Protein AF-A0A963VJD1-F1 (afdb_monomer_lite)

Radius of gyration: 23.48 Å; chains: 1; bounding box: 75×63×45 Å

Foldseek 3Di:
DDDDDDDPPPPPPPPPPPPPPPPPQKDKWKAFPVVRDTFDWDDDPNDTDGDFDAPTFIWIKIFGQDQAKDFDQDDALQATLEPRHRGDPPDHGDIAHHRRIDIHQARDPDPPDGDTDGDDPLCPDPCNVVPRSPRDDD

Structure (mmCIF, N/CA/C/O backbone):
data_AF-A0A963VJD1-F1
#
_entry.id   AF-A0A963VJD1-F1
#
loop_
_atom_site.group_PDB
_atom_site.id
_atom_site.type_symbol
_atom_site.label_atom_id
_atom_site.label_alt_id
_atom_site.label_comp_id
_atom_site.label_asym_id
_atom_site.label_entity_id
_atom_site.label_seq_id
_atom_site.pdbx_PDB_ins_code
_atom_site.Cartn_x
_atom_site.Cartn_y
_atom_site.Cartn_z
_atom_site.occupancy
_atom_site.B_iso_or_equiv
_atom_site.auth_seq_id
_atom_site.auth_comp_id
_atom_site.auth_asym_id
_atom_site.auth_atom_id
_atom_site.pdbx_PDB_model_num
ATOM 1 N N . MET A 1 1 ? -54.991 -49.834 28.729 1.00 44.69 1 MET A N 1
ATOM 2 C CA . MET A 1 1 ? -54.093 -50.787 28.042 1.00 44.69 1 MET A CA 1
ATOM 3 C C . MET A 1 1 ? -53.437 -50.044 26.880 1.00 44.69 1 MET A C 1
ATOM 5 O O . MET A 1 1 ? -54.177 -49.507 26.072 1.00 44.69 1 MET A O 1
ATOM 9 N N . LYS A 1 2 ? -52.093 -50.021 26.849 1.00 39.38 2 LYS A N 1
ATOM 10 C CA . LYS A 1 2 ? -51.175 -49.479 25.814 1.00 39.38 2 LYS A CA 1
ATOM 11 C C . LYS A 1 2 ? -50.869 -47.960 25.813 1.00 39.38 2 LYS A C 1
ATOM 13 O O . LYS A 1 2 ? -51.583 -47.156 25.230 1.00 39.38 2 LYS A O 1
ATOM 18 N N . LEU A 1 3 ? -49.736 -47.635 26.459 1.00 49.34 3 LEU A N 1
ATOM 19 C CA . LEU A 1 3 ? -48.763 -46.579 26.106 1.00 49.34 3 LEU A CA 1
ATOM 20 C C . LEU A 1 3 ? -48.510 -46.555 24.590 1.00 49.34 3 LEU A C 1
ATOM 22 O O . LEU A 1 3 ? -48.482 -47.647 24.050 1.00 49.34 3 LEU A O 1
ATOM 26 N N . HIS A 1 4 ? -48.197 -45.402 23.976 1.00 40.88 4 HIS A N 1
ATOM 27 C CA . HIS A 1 4 ? -47.027 -45.221 23.086 1.00 40.88 4 HIS A CA 1
ATOM 28 C C . HIS A 1 4 ? -46.757 -43.721 22.797 1.00 40.88 4 HIS A C 1
ATOM 30 O O . HIS A 1 4 ? -47.449 -43.084 22.016 1.00 40.88 4 HIS A O 1
ATOM 36 N N . GLN A 1 5 ? -45.706 -43.219 23.458 1.00 49.34 5 GLN A N 1
ATOM 37 C CA . GLN A 1 5 ? -44.667 -42.291 22.975 1.00 49.34 5 GLN A CA 1
ATOM 38 C C . GLN A 1 5 ? -45.007 -40.824 22.639 1.00 49.34 5 GLN A C 1
ATOM 40 O O . GLN A 1 5 ? -45.517 -40.481 21.578 1.00 49.34 5 GLN A O 1
ATOM 45 N N . LEU A 1 6 ? -44.537 -39.948 23.541 1.00 51.38 6 LEU A N 1
ATOM 46 C CA . LEU A 1 6 ? -44.173 -38.560 23.270 1.00 51.38 6 LEU A CA 1
ATOM 47 C C . LEU A 1 6 ? -43.173 -38.489 22.104 1.00 51.38 6 LEU A C 1
ATOM 49 O O . LEU A 1 6 ? -42.084 -39.055 22.196 1.00 51.38 6 LEU A O 1
ATOM 53 N N . ALA A 1 7 ? -43.492 -37.716 21.071 1.00 50.03 7 ALA A N 1
ATOM 54 C CA . ALA A 1 7 ? -42.500 -37.197 20.139 1.00 50.03 7 ALA A CA 1
ATOM 55 C C . ALA A 1 7 ? -42.197 -35.744 20.526 1.00 50.03 7 ALA A C 1
ATOM 57 O O . ALA A 1 7 ? -42.892 -34.812 20.128 1.00 50.03 7 ALA A O 1
ATOM 58 N N . VAL A 1 8 ? -41.167 -35.555 21.351 1.00 47.97 8 VAL A N 1
ATOM 59 C CA . VAL A 1 8 ? -40.525 -34.249 21.517 1.00 47.97 8 VAL A CA 1
ATOM 60 C C . VAL A 1 8 ? -39.761 -33.991 20.220 1.00 47.97 8 VAL A C 1
ATOM 62 O O . VAL A 1 8 ? -38.685 -34.546 20.008 1.00 47.97 8 VAL A O 1
ATOM 65 N N . CYS A 1 9 ? -40.332 -33.192 19.319 1.00 42.97 9 CYS A N 1
ATOM 66 C CA . CYS A 1 9 ? -39.577 -32.627 18.206 1.00 42.97 9 CYS A CA 1
ATOM 67 C C . CYS A 1 9 ? -38.536 -31.674 18.795 1.00 42.97 9 CYS A C 1
ATOM 69 O O . CYS A 1 9 ? -38.848 -30.555 19.196 1.00 42.97 9 CYS A O 1
ATOM 71 N N . ALA A 1 10 ? -37.303 -32.166 18.897 1.00 50.94 10 ALA A N 1
ATOM 72 C CA . ALA A 1 10 ? -36.148 -31.390 19.295 1.00 50.94 10 ALA A CA 1
ATOM 73 C C . ALA A 1 10 ? -36.024 -30.161 18.387 1.00 50.94 10 ALA A C 1
ATOM 75 O O . ALA A 1 10 ? -35.837 -30.273 17.175 1.00 50.94 10 ALA A O 1
ATOM 76 N N . LEU A 1 11 ? -36.133 -28.983 18.998 1.00 54.81 11 LEU A N 1
ATOM 77 C CA . LEU A 1 11 ? -35.868 -27.695 18.382 1.00 54.81 11 LEU A CA 1
ATOM 78 C C . LEU A 1 11 ? -34.352 -27.562 18.163 1.00 54.81 11 LEU A C 1
ATOM 80 O O . LEU A 1 11 ? -33.664 -26.843 18.877 1.00 54.81 11 LEU A O 1
ATOM 84 N N . ALA A 1 12 ? -33.805 -28.286 17.190 1.00 54.72 12 ALA A N 1
ATOM 85 C CA . ALA A 1 12 ? -32.441 -28.084 16.723 1.00 54.72 12 ALA A CA 1
ATOM 86 C C . ALA A 1 12 ? -32.440 -27.014 15.623 1.00 54.72 12 ALA A C 1
ATOM 88 O O . ALA A 1 12 ? -31.993 -27.248 14.503 1.00 54.72 12 ALA A O 1
ATOM 89 N N . ALA A 1 13 ? -32.922 -25.811 15.949 1.00 53.16 13 ALA A N 1
ATOM 90 C CA . ALA A 1 13 ? -32.454 -24.613 15.267 1.00 53.16 13 ALA A CA 1
ATOM 91 C C . ALA A 1 13 ? -31.029 -24.375 15.774 1.00 53.16 13 ALA A C 1
ATOM 93 O O . ALA A 1 13 ? -30.785 -23.534 16.637 1.00 53.16 13 ALA A O 1
ATOM 94 N N . ALA A 1 14 ? -30.101 -25.214 15.306 1.00 54.81 14 ALA A N 1
ATOM 95 C CA . ALA A 1 14 ? -28.686 -24.957 15.440 1.00 54.81 14 ALA A CA 1
ATOM 96 C C . ALA A 1 14 ? -28.485 -23.535 14.933 1.00 54.81 14 ALA A C 1
ATOM 98 O O . ALA A 1 14 ? -28.780 -23.236 13.774 1.00 54.81 14 ALA A O 1
ATOM 99 N N . ALA A 1 15 ? -28.077 -22.653 15.840 1.00 54.50 15 ALA A N 1
ATOM 100 C CA . ALA A 1 15 ? -27.593 -21.343 15.492 1.00 54.50 15 ALA A CA 1
ATOM 101 C C . ALA A 1 15 ? -26.528 -21.562 14.417 1.00 54.50 15 ALA A C 1
ATOM 103 O O . ALA A 1 15 ? -25.407 -21.974 14.716 1.00 54.50 15 ALA A O 1
ATOM 104 N N . ALA A 1 16 ? -26.890 -21.321 13.159 1.00 53.03 16 ALA A N 1
ATOM 105 C CA . ALA A 1 16 ? -25.923 -20.975 12.147 1.00 53.03 16 ALA A CA 1
ATOM 106 C C . ALA A 1 16 ? -25.376 -19.627 12.608 1.00 53.03 16 ALA A C 1
ATOM 108 O O . ALA A 1 16 ? -25.838 -18.569 12.185 1.00 53.03 16 ALA A O 1
ATOM 109 N N . LEU A 1 17 ? -24.456 -19.669 13.578 1.00 51.31 17 LEU A N 1
ATOM 110 C CA . LEU A 1 17 ? -23.577 -18.552 13.837 1.00 51.31 17 LEU A CA 1
ATOM 111 C C . LEU A 1 17 ? -23.029 -18.202 12.459 1.00 51.31 17 LEU A C 1
ATOM 113 O O . LEU A 1 17 ? -22.568 -19.119 11.763 1.00 51.31 17 LEU A O 1
ATOM 117 N N . PRO A 1 18 ? -23.154 -16.943 12.006 1.00 48.66 18 PRO A N 1
ATOM 118 C CA . PRO A 1 18 ? -22.509 -16.563 10.773 1.00 48.66 18 PRO A CA 1
ATOM 119 C C . PRO A 1 18 ? -21.067 -17.028 10.917 1.00 48.66 18 PRO A C 1
ATOM 121 O O . PRO A 1 18 ? -20.385 -16.695 11.888 1.00 48.66 18 PRO A O 1
ATOM 124 N N . SER A 1 19 ? -20.640 -17.880 9.990 1.00 47.53 19 SER A N 1
ATOM 125 C CA . SER A 1 19 ? -19.230 -18.065 9.725 1.00 47.53 19 SER A CA 1
ATOM 126 C C . SER A 1 19 ? -18.724 -16.663 9.411 1.00 47.53 19 SER A C 1
ATOM 128 O O . SER A 1 19 ? -18.879 -16.156 8.299 1.00 47.53 19 SER A O 1
ATOM 130 N N . HIS A 1 20 ? -18.231 -15.964 10.431 1.00 48.69 20 HIS A N 1
ATOM 131 C CA . HIS A 1 20 ? -17.369 -14.832 10.218 1.00 48.69 20 HIS A CA 1
ATOM 132 C C . HIS A 1 20 ? -16.162 -15.467 9.561 1.00 48.69 20 HIS A C 1
ATOM 134 O O . HIS A 1 20 ? -15.314 -16.046 10.238 1.00 48.69 20 HIS A O 1
ATOM 140 N N . ALA A 1 21 ? -16.123 -15.436 8.230 1.00 46.44 21 ALA A N 1
ATOM 141 C CA . ALA A 1 21 ? -14.872 -15.613 7.540 1.00 46.44 21 ALA A CA 1
ATOM 142 C C . ALA A 1 21 ? -13.913 -14.651 8.246 1.00 46.44 21 ALA A C 1
ATOM 144 O O . ALA A 1 21 ? -14.113 -13.434 8.205 1.00 46.44 21 ALA A O 1
ATOM 145 N N . VAL A 1 22 ? -12.933 -15.193 8.974 1.00 49.84 22 VAL A N 1
ATOM 146 C CA . VAL A 1 22 ? -11.753 -14.448 9.405 1.00 49.84 22 VAL A CA 1
ATOM 147 C C . VAL A 1 22 ? -11.057 -14.105 8.096 1.00 49.84 22 VAL A C 1
ATOM 149 O O . VAL A 1 22 ? -10.248 -14.853 7.566 1.00 49.84 22 VAL A O 1
ATOM 152 N N . GLY A 1 23 ? -11.559 -13.063 7.457 1.00 58.97 23 GLY A N 1
ATOM 153 C CA . GLY A 1 23 ? -11.541 -12.942 6.014 1.00 58.97 23 GLY A CA 1
ATOM 154 C C . GLY A 1 23 ? -11.482 -11.470 5.711 1.00 58.97 23 GLY A C 1
ATOM 155 O O . GLY A 1 23 ? -12.509 -10.813 5.573 1.00 58.97 23 GLY A O 1
ATOM 156 N N . ARG A 1 24 ? -10.241 -10.984 5.646 1.00 73.19 24 ARG A N 1
ATOM 157 C CA . ARG A 1 24 ? -9.825 -9.594 5.421 1.00 73.19 24 ARG A CA 1
ATOM 158 C C . ARG A 1 24 ? -9.754 -8.730 6.686 1.00 73.19 24 ARG A C 1
ATOM 160 O O . ARG A 1 24 ? -10.559 -7.832 6.915 1.00 73.19 24 ARG A O 1
ATOM 167 N N . LEU A 1 25 ? -8.707 -8.980 7.478 1.00 89.56 25 LEU A N 1
ATOM 168 C CA . LEU A 1 25 ? -8.285 -8.118 8.593 1.00 89.56 25 LEU A CA 1
ATOM 169 C C . LEU A 1 25 ? -7.828 -6.730 8.116 1.00 89.56 25 LEU A C 1
ATOM 171 O O . LEU A 1 25 ? -8.044 -5.733 8.804 1.00 89.56 25 LEU A O 1
ATOM 175 N N . VAL A 1 26 ? -7.211 -6.668 6.933 1.00 93.12 26 VAL A N 1
ATOM 176 C CA . VAL A 1 26 ? -6.659 -5.449 6.337 1.00 93.12 26 VAL A CA 1
ATOM 177 C C . VAL A 1 26 ? -7.134 -5.325 4.889 1.00 93.12 26 VAL A C 1
ATOM 179 O O . VAL A 1 26 ? -7.045 -6.292 4.134 1.00 93.12 26 VAL A O 1
ATOM 182 N N . ASP A 1 27 ? -7.639 -4.150 4.505 1.00 94.50 27 ASP A N 1
ATOM 183 C CA . ASP A 1 27 ? -7.780 -3.771 3.093 1.00 94.50 27 ASP A CA 1
ATOM 184 C C . ASP A 1 27 ? -6.441 -3.261 2.563 1.00 94.50 27 ASP A C 1
ATOM 186 O O . ASP A 1 27 ? -5.741 -2.524 3.266 1.00 94.50 27 ASP A O 1
ATOM 190 N N . VAL A 1 28 ? -6.125 -3.624 1.320 1.00 94.62 28 VAL A N 1
ATOM 191 C CA . VAL A 1 28 ? -4.931 -3.175 0.605 1.00 94.62 28 VAL A CA 1
ATOM 192 C C . VAL A 1 28 ? -5.365 -2.488 -0.684 1.00 94.62 28 VAL A C 1
ATOM 194 O O . VAL A 1 28 ? -5.991 -3.124 -1.527 1.00 94.62 28 VAL A O 1
ATOM 197 N N . ASP A 1 29 ? -5.003 -1.215 -0.836 1.00 95.81 29 ASP A N 1
ATOM 198 C CA . ASP A 1 29 ? -5.200 -0.453 -2.072 1.00 95.81 29 ASP A CA 1
ATOM 199 C C . ASP A 1 29 ? -3.863 0.093 -2.594 1.00 95.81 29 ASP A C 1
ATOM 201 O O . ASP A 1 29 ? -2.904 0.256 -1.835 1.00 95.81 29 ASP A O 1
ATOM 205 N N . VAL A 1 30 ? -3.812 0.456 -3.877 1.00 95.81 30 VAL A N 1
ATOM 206 C CA . VAL A 1 30 ? -2.685 1.194 -4.467 1.00 95.81 30 VAL A CA 1
ATOM 207 C C . VAL A 1 30 ? -3.147 2.597 -4.834 1.00 95.81 30 VAL A C 1
ATOM 209 O O . VAL A 1 30 ? -4.153 2.766 -5.515 1.00 95.81 30 VAL A O 1
ATOM 212 N N . LEU A 1 3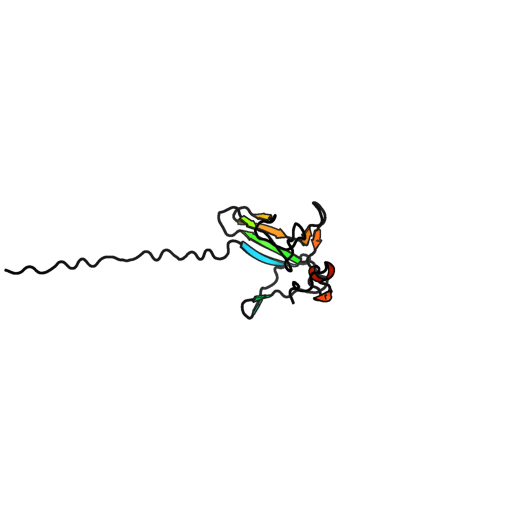1 ? -2.417 3.608 -4.373 1.00 96.62 31 LEU A N 1
ATOM 213 C CA . LEU A 1 31 ? -2.722 5.020 -4.587 1.00 96.62 31 LEU A CA 1
ATOM 214 C C . LEU A 1 31 ? -1.642 5.663 -5.459 1.00 96.62 31 LEU A C 1
ATOM 216 O O . LEU A 1 31 ? -0.455 5.566 -5.149 1.00 96.62 31 LEU A O 1
ATOM 220 N N . ASP A 1 32 ? -2.046 6.351 -6.524 1.00 95.69 32 ASP A N 1
ATOM 221 C CA . ASP A 1 32 ? -1.168 7.239 -7.289 1.00 95.69 32 ASP A CA 1
ATOM 222 C C . ASP A 1 32 ? -0.902 8.503 -6.469 1.00 95.69 32 ASP A C 1
ATOM 224 O O . ASP A 1 32 ? -1.811 9.280 -6.175 1.00 95.69 32 ASP A O 1
ATOM 228 N N . ARG A 1 33 ? 0.356 8.722 -6.082 1.00 94.50 33 ARG A N 1
ATOM 229 C CA . ARG A 1 33 ? 0.722 9.823 -5.183 1.00 94.50 33 ARG A CA 1
ATOM 230 C C . ARG A 1 33 ? 0.663 11.192 -5.849 1.00 94.50 33 ARG A C 1
ATOM 232 O O . ARG A 1 33 ? 0.609 12.186 -5.132 1.00 94.50 33 ARG A O 1
ATOM 239 N N . ALA A 1 34 ? 0.693 11.257 -7.180 1.00 92.88 34 ALA A N 1
ATOM 240 C CA . ALA A 1 34 ? 0.590 12.520 -7.901 1.00 92.88 34 ALA A CA 1
ATOM 241 C C . ALA A 1 34 ? -0.858 13.026 -7.946 1.00 92.88 34 ALA A C 1
ATOM 243 O O . ALA A 1 34 ? -1.092 14.225 -7.836 1.00 92.88 34 ALA A O 1
ATOM 244 N N . THR A 1 35 ? -1.824 12.118 -8.102 1.00 95.25 35 THR A N 1
ATOM 245 C CA . THR A 1 35 ? -3.245 12.469 -8.265 1.00 95.25 35 THR A CA 1
ATOM 246 C C . THR A 1 35 ? -4.081 12.232 -7.007 1.00 95.25 35 THR A C 1
ATOM 248 O O . THR A 1 35 ? -5.172 12.780 -6.886 1.00 95.25 35 THR A O 1
ATOM 251 N N . GLY A 1 36 ? -3.599 11.411 -6.070 1.00 95.56 36 GLY A N 1
ATOM 252 C CA . GLY A 1 36 ? -4.361 10.941 -4.912 1.00 95.56 36 GLY A CA 1
ATOM 253 C C . GLY A 1 36 ? -5.392 9.856 -5.244 1.00 95.56 36 GLY A C 1
ATOM 254 O O . GLY A 1 36 ? -6.098 9.399 -4.344 1.00 95.56 36 GLY A O 1
ATOM 255 N N . ALA A 1 37 ? -5.490 9.434 -6.508 1.00 96.25 37 ALA A N 1
ATOM 256 C CA . ALA A 1 37 ? -6.461 8.444 -6.945 1.00 96.25 37 ALA A CA 1
ATOM 257 C C . ALA A 1 37 ? -6.068 7.036 -6.481 1.00 96.25 37 ALA A C 1
ATOM 259 O O . ALA A 1 37 ? -4.916 6.619 -6.616 1.00 96.25 37 ALA A O 1
ATOM 260 N N . VAL A 1 38 ? -7.045 6.286 -5.968 1.00 96.69 38 VAL A N 1
ATOM 261 C CA . VAL A 1 38 ? -6.903 4.842 -5.758 1.00 96.69 38 VAL A CA 1
ATOM 262 C C . VAL A 1 38 ? -7.074 4.140 -7.102 1.00 96.69 38 VAL A C 1
ATOM 264 O O . VAL A 1 38 ? -8.045 4.394 -7.817 1.00 96.69 38 VAL A O 1
ATOM 267 N N . LEU A 1 39 ? -6.124 3.277 -7.453 1.00 95.69 39 LEU A N 1
ATOM 268 C CA . LEU A 1 39 ? -6.149 2.526 -8.699 1.00 95.69 39 LEU A CA 1
ATOM 269 C C . LEU A 1 39 ? -7.217 1.422 -8.639 1.00 95.69 39 LEU A C 1
ATOM 271 O O . LEU A 1 39 ? -7.295 0.711 -7.633 1.00 95.69 39 LEU A O 1
ATOM 275 N N . PRO A 1 40 ? -8.016 1.231 -9.704 1.00 95.31 40 PRO A N 1
ATOM 276 C CA . PRO A 1 40 ? -8.943 0.110 -9.788 1.00 95.31 40 PRO A CA 1
ATOM 277 C C . PRO A 1 40 ? -8.207 -1.232 -9.742 1.00 95.31 40 PRO A C 1
ATOM 279 O O . PRO A 1 40 ? -7.233 -1.435 -10.470 1.00 95.31 40 PRO A O 1
ATOM 282 N N . VAL A 1 41 ? -8.709 -2.157 -8.922 1.00 93.50 41 VAL A N 1
ATOM 283 C CA . VAL A 1 41 ? -8.214 -3.536 -8.863 1.00 93.50 41 VAL A CA 1
ATOM 284 C C . VAL A 1 41 ? -8.965 -4.386 -9.884 1.00 93.50 41 VAL A C 1
ATOM 286 O O . VAL A 1 41 ? -10.193 -4.478 -9.853 1.00 93.50 41 VAL A O 1
ATOM 289 N N . LEU A 1 42 ? -8.218 -5.025 -10.777 1.00 91.81 42 LEU A N 1
ATOM 290 C CA . LEU A 1 42 ? -8.698 -6.001 -11.744 1.00 91.81 42 LEU A CA 1
ATOM 291 C C . LEU A 1 42 ? -8.401 -7.404 -11.214 1.00 91.81 42 LEU A C 1
ATOM 293 O O . LEU A 1 42 ? -7.276 -7.694 -10.818 1.00 91.81 42 LEU A O 1
ATOM 297 N N . THR A 1 43 ? -9.392 -8.290 -11.224 1.00 92.56 43 THR A N 1
ATOM 298 C CA . THR A 1 43 ? -9.185 -9.692 -10.837 1.00 92.56 43 THR A CA 1
ATOM 299 C C . THR A 1 43 ? -9.090 -10.553 -12.088 1.00 92.56 43 THR A C 1
ATOM 301 O O . THR A 1 43 ? -10.021 -10.583 -12.893 1.00 92.56 43 THR A O 1
ATOM 304 N N . HIS A 1 44 ? -7.987 -11.280 -12.248 1.00 88.06 44 HIS A N 1
ATOM 305 C CA . HIS A 1 44 ? -7.784 -12.200 -13.364 1.00 88.06 44 HIS A CA 1
ATOM 306 C C . HIS A 1 44 ? -7.101 -13.471 -12.865 1.00 88.06 44 HIS A C 1
ATOM 308 O O . HIS A 1 44 ? -6.071 -13.394 -12.212 1.00 88.06 44 HIS A O 1
ATOM 314 N N . ARG A 1 45 ? -7.686 -14.646 -13.146 1.00 93.12 45 ARG A N 1
ATOM 315 C CA . ARG A 1 45 ? -7.146 -15.967 -12.743 1.00 93.12 45 ARG A CA 1
ATOM 316 C C . ARG A 1 45 ? -6.831 -16.114 -11.242 1.00 93.12 45 ARG A C 1
ATOM 318 O O . ARG A 1 45 ? -5.937 -16.856 -10.865 1.00 93.12 45 ARG A O 1
ATOM 325 N N . GLY A 1 46 ? -7.603 -15.446 -10.385 1.00 88.44 46 GLY A N 1
ATOM 326 C CA . GLY A 1 46 ? -7.398 -15.475 -8.931 1.00 88.44 46 GLY A CA 1
ATOM 327 C C . GLY A 1 46 ? -6.330 -14.500 -8.428 1.00 88.44 46 GLY A C 1
ATOM 328 O O . GLY A 1 46 ? -6.118 -14.413 -7.224 1.00 88.44 46 GLY A O 1
ATOM 329 N N . GLU A 1 47 ? -5.711 -13.737 -9.324 1.00 87.19 47 GLU A N 1
ATOM 330 C CA . GLU A 1 47 ? -4.738 -12.699 -9.000 1.00 87.19 47 GLU A CA 1
ATOM 331 C C . GLU A 1 47 ? -5.376 -11.310 -9.059 1.00 87.19 47 GLU A C 1
ATOM 333 O O . GLU A 1 47 ? -6.359 -11.078 -9.775 1.00 87.19 47 GLU A O 1
ATOM 338 N N . HIS A 1 48 ? -4.792 -10.383 -8.301 1.00 90.06 48 HIS A N 1
ATOM 339 C CA . HIS A 1 48 ? -5.205 -8.989 -8.232 1.00 90.06 48 HIS A CA 1
ATOM 340 C C . HIS A 1 48 ? -4.186 -8.105 -8.940 1.00 90.06 48 HIS A C 1
ATOM 342 O O . HIS A 1 48 ? -3.008 -8.091 -8.594 1.00 90.06 48 HIS A O 1
ATOM 348 N N . TRP A 1 49 ? -4.675 -7.334 -9.898 1.00 90.50 49 TRP A N 1
ATOM 349 C CA . TRP A 1 49 ? -3.882 -6.511 -10.792 1.00 90.50 49 TRP A CA 1
ATOM 350 C C . TRP A 1 49 ? -4.288 -5.054 -10.651 1.00 90.50 49 TRP A C 1
ATOM 352 O O . TRP A 1 49 ? -5.469 -4.736 -10.520 1.00 90.50 49 TRP A O 1
ATOM 362 N N . VAL A 1 50 ? -3.319 -4.152 -10.724 1.00 91.69 50 VAL A N 1
ATOM 363 C CA . VAL A 1 50 ? -3.562 -2.711 -10.836 1.00 91.69 50 VAL A CA 1
ATOM 364 C C . VAL A 1 50 ? -2.786 -2.184 -12.032 1.00 91.69 50 VAL A C 1
ATOM 366 O O . VAL A 1 50 ? -1.646 -2.578 -12.267 1.00 91.69 50 VAL A O 1
ATOM 369 N N . ALA A 1 51 ? -3.399 -1.292 -12.807 1.00 90.88 51 ALA A N 1
ATOM 370 C CA . ALA A 1 51 ? -2.736 -0.686 -13.952 1.00 90.88 51 ALA A CA 1
ATOM 371 C C . ALA A 1 51 ? -1.941 0.546 -13.505 1.00 90.88 51 ALA A C 1
ATOM 373 O O . ALA A 1 51 ? -2.512 1.591 -13.185 1.00 90.88 51 ALA A O 1
ATOM 374 N N . GLY A 1 52 ? -0.618 0.417 -13.485 1.00 88.38 52 GLY A N 1
ATOM 375 C CA . GLY A 1 52 ? 0.297 1.526 -13.262 1.00 88.38 52 GLY A CA 1
ATOM 376 C C . GLY A 1 52 ? 0.703 2.234 -14.553 1.00 88.38 52 GLY A C 1
ATOM 377 O O . GLY A 1 52 ? 0.789 1.639 -15.622 1.00 88.38 52 GLY A O 1
ATOM 378 N N . SER A 1 53 ? 1.011 3.521 -14.448 1.00 88.12 53 SER A N 1
ATOM 379 C CA . SER A 1 53 ? 1.730 4.291 -15.466 1.00 88.12 53 SER A CA 1
ATOM 380 C C . SER A 1 53 ? 3.233 4.371 -15.146 1.00 88.12 53 SER A C 1
ATOM 382 O O . SER A 1 53 ? 3.580 4.657 -13.990 1.00 88.12 53 SER A O 1
ATOM 384 N N . PRO A 1 54 ? 4.123 4.185 -16.141 1.00 84.81 54 PRO A N 1
ATOM 385 C CA . PRO A 1 54 ? 5.565 4.372 -15.983 1.00 84.81 54 PRO A CA 1
ATOM 386 C C . PRO A 1 54 ? 5.941 5.768 -15.471 1.00 84.81 54 PRO A C 1
ATOM 388 O O . PRO A 1 54 ? 5.264 6.756 -15.756 1.00 84.81 54 PRO A O 1
ATOM 391 N N . GLY A 1 55 ? 7.034 5.853 -14.708 1.00 84.69 55 GLY A N 1
ATOM 392 C CA . GLY A 1 55 ? 7.562 7.120 -14.183 1.00 84.69 55 GLY A CA 1
ATOM 393 C C . GLY A 1 55 ? 6.748 7.744 -13.043 1.00 84.69 55 GLY A C 1
ATOM 394 O O . GLY A 1 55 ? 7.088 8.827 -12.569 1.00 84.69 55 GLY A O 1
ATOM 395 N N . ARG A 1 56 ? 5.684 7.081 -12.577 1.00 90.00 56 ARG A N 1
ATOM 396 C CA . ARG A 1 56 ? 4.869 7.544 -11.449 1.00 90.00 56 ARG A CA 1
ATOM 397 C C . ARG A 1 56 ? 5.262 6.894 -10.130 1.00 90.00 56 ARG A C 1
ATOM 399 O O . ARG A 1 56 ? 5.776 5.780 -10.095 1.00 90.00 56 ARG A O 1
ATOM 406 N N . SER A 1 57 ? 4.983 7.619 -9.049 1.00 92.75 57 SER A N 1
ATOM 407 C CA . SER A 1 57 ? 5.180 7.166 -7.673 1.00 92.75 57 SER A CA 1
ATOM 408 C C . SER A 1 57 ? 3.859 6.730 -7.050 1.00 92.75 57 SER A C 1
ATOM 410 O O . SER A 1 57 ? 2.881 7.478 -7.080 1.00 92.75 57 SER A O 1
ATOM 412 N N . TYR A 1 58 ? 3.858 5.564 -6.414 1.00 95.00 58 TYR A N 1
ATOM 413 C CA . TYR A 1 58 ? 2.675 4.972 -5.795 1.00 95.00 58 TYR A CA 1
ATOM 414 C C . TYR A 1 58 ? 2.865 4.766 -4.293 1.00 95.00 58 TYR A C 1
ATOM 416 O O . TYR A 1 58 ? 3.987 4.748 -3.781 1.00 95.00 58 TYR A O 1
ATOM 424 N N . ALA A 1 59 ? 1.752 4.638 -3.578 1.00 96.06 59 ALA A N 1
ATOM 425 C CA . ALA A 1 59 ? 1.710 4.217 -2.186 1.00 96.06 59 ALA A CA 1
ATOM 426 C C . ALA A 1 59 ? 0.823 2.979 -2.039 1.00 96.06 59 ALA A C 1
ATOM 428 O O . ALA A 1 59 ? -0.230 2.893 -2.670 1.00 96.06 59 ALA A O 1
ATOM 429 N N . ILE A 1 60 ? 1.224 2.062 -1.160 1.00 95.88 60 ILE A N 1
ATOM 430 C CA . ILE A 1 60 ? 0.362 0.973 -0.699 1.00 95.88 60 ILE A CA 1
ATOM 431 C C . ILE A 1 60 ? -0.426 1.499 0.495 1.00 95.88 60 ILE A C 1
ATOM 433 O O . ILE A 1 60 ? 0.146 1.980 1.476 1.00 95.88 60 ILE A O 1
ATOM 437 N N . VAL A 1 61 ? -1.745 1.436 0.413 1.00 97.00 61 VAL A N 1
ATOM 438 C CA . VAL A 1 61 ? -2.650 1.860 1.473 1.00 97.00 61 VAL A CA 1
ATOM 439 C C . VAL A 1 61 ? -3.095 0.629 2.236 1.00 97.00 61 VAL A C 1
ATOM 441 O O . VAL A 1 61 ? -3.679 -0.279 1.659 1.00 97.00 61 VAL A O 1
ATOM 444 N N . LEU A 1 62 ? -2.869 0.636 3.544 1.00 96.81 62 LEU A N 1
ATOM 445 C CA . LEU A 1 62 ? -3.330 -0.402 4.453 1.00 96.81 62 LEU A CA 1
ATOM 446 C C . LEU A 1 62 ? -4.449 0.162 5.319 1.00 96.81 62 LEU A C 1
ATOM 448 O O . LEU A 1 62 ? -4.273 1.214 5.939 1.00 96.81 62 LEU A O 1
ATOM 452 N N . ARG A 1 63 ? -5.581 -0.533 5.406 1.00 96.69 63 ARG A N 1
ATOM 453 C CA . ARG A 1 63 ? -6.665 -0.174 6.327 1.00 96.69 63 ARG A CA 1
ATOM 454 C C . ARG A 1 63 ? -7.036 -1.357 7.201 1.00 96.69 63 ARG A C 1
ATOM 456 O O . ARG A 1 63 ? -7.554 -2.351 6.708 1.00 96.69 63 ARG A O 1
ATOM 463 N N . ASN A 1 64 ? -6.830 -1.219 8.505 1.00 96.06 64 ASN A N 1
ATOM 464 C CA . ASN A 1 64 ? -7.287 -2.201 9.480 1.00 96.06 64 ASN A CA 1
ATOM 465 C C . ASN A 1 64 ? -8.822 -2.175 9.567 1.00 96.06 64 ASN A C 1
ATOM 467 O O . ASN A 1 64 ? -9.408 -1.141 9.887 1.00 96.06 64 ASN A O 1
ATOM 471 N N . ARG A 1 65 ? -9.473 -3.302 9.268 1.00 95.62 65 ARG A N 1
ATOM 472 C CA . ARG A 1 65 ? -10.932 -3.475 9.374 1.00 95.62 65 ARG A CA 1
ATOM 473 C C . ARG A 1 65 ? -11.369 -4.126 10.679 1.00 95.62 65 ARG A C 1
ATOM 475 O O . ARG A 1 65 ? -12.564 -4.184 10.953 1.00 95.62 65 ARG A O 1
ATOM 482 N N . SER A 1 66 ? -10.421 -4.664 11.435 1.00 93.00 66 SER A N 1
ATOM 483 C CA . SER A 1 66 ? -10.693 -5.305 12.712 1.00 93.00 66 SER A CA 1
ATOM 484 C C . SER A 1 66 ? -10.866 -4.273 13.831 1.00 93.00 66 SER A C 1
ATOM 486 O O . SER A 1 66 ? -10.464 -3.111 13.706 1.00 93.00 66 SER A O 1
ATOM 488 N N . GLY A 1 67 ? -11.454 -4.724 14.940 1.00 93.06 67 GLY A N 1
ATOM 489 C CA . GLY A 1 67 ? -11.502 -3.983 16.202 1.00 93.06 67 GLY A CA 1
ATOM 490 C C . GLY A 1 67 ? -10.205 -4.062 17.014 1.00 93.06 67 GLY A C 1
ATOM 491 O O . GLY A 1 67 ? -10.129 -3.458 18.076 1.00 93.06 67 GLY A O 1
ATOM 492 N N . GLU A 1 68 ? -9.193 -4.775 16.515 1.00 94.25 68 GLU A N 1
ATOM 493 C CA . GLU A 1 68 ? -7.954 -5.080 17.230 1.00 94.25 68 GLU A CA 1
ATOM 494 C C . GLU A 1 68 ? -6.756 -4.336 16.641 1.00 94.25 68 GLU A C 1
ATOM 496 O O . GLU A 1 68 ? -6.783 -3.846 15.510 1.00 94.25 68 GLU A O 1
ATOM 501 N N . ARG A 1 69 ? -5.664 -4.257 17.405 1.00 95.81 69 ARG A N 1
ATOM 502 C CA . ARG A 1 69 ? -4.382 -3.747 16.905 1.00 95.81 69 ARG A CA 1
ATOM 503 C C . ARG A 1 69 ? -3.698 -4.827 16.068 1.00 95.81 69 ARG A C 1
ATOM 505 O O . ARG A 1 69 ? -3.508 -5.942 16.542 1.00 95.81 69 ARG A O 1
ATOM 512 N N . LEU A 1 70 ? -3.272 -4.480 14.856 1.00 95.31 70 LEU A N 1
ATOM 513 C CA . LEU A 1 70 ? -2.614 -5.414 13.938 1.00 95.31 70 LEU A CA 1
ATOM 514 C C . LEU A 1 70 ? -1.170 -5.002 13.662 1.00 95.31 70 LEU A C 1
ATOM 516 O O . LEU A 1 70 ? -0.891 -3.820 13.462 1.00 95.31 70 LEU A O 1
ATOM 520 N N . LEU A 1 71 ? -0.267 -5.980 13.592 1.00 95.50 71 LEU A N 1
ATOM 521 C CA . LEU A 1 71 ? 1.045 -5.811 12.973 1.00 95.50 71 LEU A CA 1
ATOM 522 C C . LEU A 1 71 ? 0.942 -6.206 11.495 1.00 95.50 71 LEU A C 1
ATOM 524 O O . LEU A 1 71 ? 0.665 -7.358 11.177 1.00 95.50 71 LEU A O 1
ATOM 528 N N . ALA A 1 72 ? 1.167 -5.251 10.597 1.00 94.12 72 ALA A N 1
ATOM 529 C CA . ALA A 1 72 ? 1.205 -5.470 9.159 1.00 94.12 72 ALA A CA 1
ATOM 530 C C . ALA A 1 72 ? 2.660 -5.556 8.679 1.00 94.12 72 ALA A C 1
ATOM 532 O O . ALA A 1 72 ? 3.327 -4.534 8.481 1.00 94.12 72 ALA A O 1
ATOM 533 N N . VAL A 1 73 ? 3.148 -6.779 8.481 1.00 94.12 73 VAL A N 1
ATOM 534 C CA . VAL A 1 73 ? 4.432 -7.037 7.819 1.00 94.12 73 VAL A CA 1
ATOM 535 C C . VAL A 1 73 ? 4.202 -6.949 6.314 1.00 94.12 73 VAL A C 1
ATOM 537 O O . VAL A 1 73 ? 3.497 -7.769 5.736 1.00 94.12 73 VAL A O 1
ATOM 540 N N . THR A 1 74 ? 4.711 -5.885 5.695 1.00 92.94 74 THR A N 1
ATOM 541 C CA . THR A 1 74 ? 4.429 -5.563 4.289 1.00 92.94 74 THR A CA 1
ATOM 542 C C . THR A 1 74 ? 5.656 -5.844 3.440 1.00 92.94 74 THR A C 1
ATOM 544 O O . THR A 1 74 ? 6.762 -5.427 3.790 1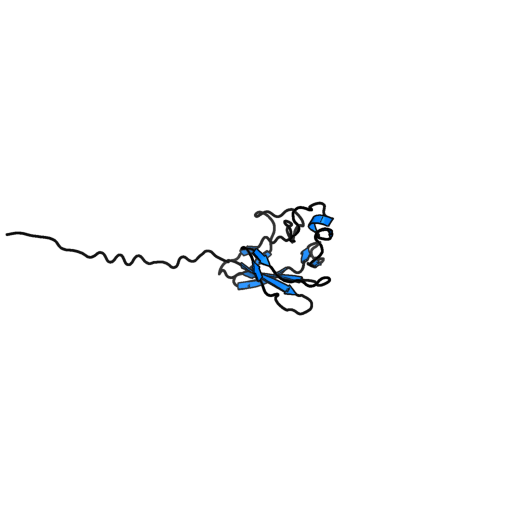.00 92.94 74 THR A O 1
ATOM 547 N N . ALA A 1 75 ? 5.449 -6.511 2.311 1.00 91.31 75 ALA A N 1
ATOM 548 C CA . ALA A 1 75 ? 6.488 -6.802 1.342 1.00 91.31 75 ALA A CA 1
ATOM 549 C C . ALA A 1 75 ? 6.015 -6.473 -0.073 1.00 91.31 75 ALA A C 1
ATOM 551 O O . ALA A 1 75 ? 4.827 -6.557 -0.378 1.00 91.31 75 ALA A O 1
ATOM 552 N N . VAL A 1 76 ? 6.966 -6.108 -0.921 1.00 88.88 76 VAL A N 1
ATOM 553 C CA . VAL A 1 76 ? 6.803 -5.966 -2.372 1.00 88.88 76 VAL A CA 1
ATOM 554 C C . VAL A 1 76 ? 7.864 -6.867 -2.983 1.00 88.88 76 VAL A C 1
ATOM 556 O O . VAL A 1 76 ? 8.968 -6.908 -2.450 1.00 88.88 76 VAL A O 1
ATOM 559 N N . ASP A 1 77 ? 7.563 -7.624 -4.036 1.00 83.88 77 ASP A N 1
ATOM 560 C CA . ASP A 1 77 ? 8.590 -8.420 -4.728 1.00 83.88 77 ASP A CA 1
ATOM 561 C C . ASP A 1 77 ? 9.421 -9.322 -3.779 1.00 83.88 77 ASP A C 1
ATOM 563 O O . ASP A 1 77 ? 10.640 -9.443 -3.884 1.00 83.88 77 ASP A O 1
ATOM 567 N N . GLY A 1 78 ? 8.770 -9.896 -2.756 1.00 84.19 78 GLY A N 1
ATOM 568 C CA . GLY A 1 78 ? 9.415 -10.750 -1.749 1.00 84.19 78 GLY A CA 1
ATOM 569 C C . GLY A 1 78 ? 10.356 -10.036 -0.767 1.00 84.19 78 GLY A C 1
ATOM 570 O O . GLY A 1 78 ? 11.009 -10.705 0.031 1.00 84.19 78 GLY A O 1
ATOM 571 N N . VAL A 1 79 ? 10.429 -8.703 -0.781 1.00 86.19 79 VAL A N 1
ATOM 572 C CA . VAL A 1 79 ? 11.314 -7.905 0.079 1.00 86.19 79 VAL A CA 1
ATOM 573 C C . VAL A 1 79 ? 10.494 -7.061 1.056 1.00 86.19 79 VAL A C 1
ATOM 575 O O . VAL A 1 79 ? 9.540 -6.382 0.673 1.00 86.19 79 VAL A O 1
ATOM 578 N N . ASN A 1 80 ? 10.863 -7.086 2.337 1.00 91.31 80 ASN A N 1
ATOM 579 C CA . ASN A 1 80 ? 10.217 -6.305 3.388 1.00 91.31 80 ASN A CA 1
ATOM 580 C C . ASN A 1 80 ? 10.428 -4.799 3.151 1.00 91.31 80 ASN A C 1
ATOM 582 O O . ASN A 1 80 ? 11.559 -4.328 3.013 1.00 91.31 80 ASN A O 1
ATOM 586 N N . VAL A 1 81 ? 9.341 -4.023 3.149 1.00 91.06 81 VAL A N 1
ATOM 587 C CA . VAL A 1 81 ? 9.375 -2.586 2.811 1.00 91.06 81 VAL A CA 1
ATOM 588 C C . VAL A 1 81 ? 10.088 -1.713 3.852 1.00 91.06 81 VAL A C 1
ATOM 590 O O . VAL A 1 81 ? 10.443 -0.570 3.555 1.00 91.06 81 VAL A O 1
ATOM 593 N N . LEU A 1 82 ? 10.271 -2.222 5.075 1.00 89.94 82 LEU A N 1
ATOM 594 C CA . LEU A 1 82 ? 10.956 -1.537 6.168 1.00 89.94 82 LEU A CA 1
ATOM 595 C C . LEU A 1 82 ? 12.439 -1.898 6.257 1.00 89.94 82 LEU A C 1
ATOM 597 O O . LEU A 1 82 ? 13.244 -0.991 6.455 1.00 89.94 82 LEU A O 1
ATOM 601 N N . SER A 1 83 ? 12.786 -3.187 6.170 1.00 86.94 83 SER A N 1
ATOM 602 C CA . SER A 1 83 ? 14.167 -3.657 6.374 1.00 86.94 83 SER A CA 1
ATOM 603 C C . SER A 1 83 ? 14.963 -3.856 5.082 1.00 86.94 83 SER A C 1
ATOM 605 O O . SER A 1 83 ? 16.187 -3.795 5.123 1.00 86.94 83 SER A O 1
ATOM 607 N N . GLY A 1 84 ? 14.308 -4.101 3.942 1.00 84.94 84 GLY A N 1
ATOM 608 C CA . GLY A 1 84 ? 14.985 -4.488 2.695 1.00 84.94 84 GLY A CA 1
ATOM 609 C C . GLY A 1 84 ? 15.462 -5.952 2.659 1.00 84.94 84 GLY A C 1
ATOM 610 O O . GLY A 1 84 ? 16.103 -6.389 1.698 1.00 84.94 84 GLY A O 1
ATOM 611 N N . GLU A 1 85 ? 15.150 -6.735 3.690 1.00 86.25 85 GLU A N 1
ATOM 612 C CA . GLU A 1 85 ? 15.451 -8.167 3.759 1.00 86.25 85 GLU A CA 1
ATOM 613 C C . GLU A 1 85 ? 14.378 -8.995 3.041 1.00 86.25 85 GLU A C 1
ATOM 615 O O . GLU A 1 85 ? 13.274 -8.511 2.785 1.00 86.25 85 GLU A O 1
ATOM 620 N N . THR A 1 86 ? 14.681 -10.260 2.735 1.00 86.31 86 THR A N 1
ATOM 621 C CA . THR A 1 86 ? 13.666 -11.215 2.265 1.00 86.31 86 THR A CA 1
ATOM 622 C C . THR A 1 86 ? 12.520 -11.286 3.273 1.00 86.31 86 THR A C 1
ATOM 624 O O . THR A 1 86 ? 12.760 -11.346 4.479 1.00 86.31 86 THR A O 1
ATOM 627 N N . ALA A 1 87 ? 11.286 -11.242 2.783 1.00 86.88 87 ALA A N 1
ATOM 628 C CA . ALA A 1 87 ? 10.096 -11.159 3.612 1.00 86.88 87 ALA A CA 1
ATOM 629 C C . ALA A 1 87 ? 9.853 -12.446 4.422 1.00 86.88 87 ALA A C 1
ATOM 631 O O . ALA A 1 87 ? 9.915 -13.553 3.890 1.00 86.88 87 ALA A O 1
ATOM 632 N N . GLY A 1 88 ? 9.511 -12.275 5.697 1.00 88.75 88 GLY A N 1
ATOM 633 C CA . GLY A 1 88 ? 9.129 -13.319 6.644 1.00 88.75 88 GLY A CA 1
ATOM 634 C C . GLY A 1 88 ? 8.109 -12.793 7.657 1.00 88.75 88 GLY A C 1
ATOM 635 O O . GLY A 1 88 ? 8.004 -11.589 7.879 1.00 88.75 88 GLY A O 1
ATOM 636 N N . TRP A 1 89 ? 7.319 -13.687 8.255 1.00 86.69 89 TRP A N 1
ATOM 637 C CA . TRP A 1 89 ? 6.210 -13.316 9.150 1.00 86.69 89 TRP A CA 1
ATOM 638 C C . TRP A 1 89 ? 6.658 -12.750 10.505 1.00 86.69 89 TRP A C 1
ATOM 640 O O . TRP A 1 89 ? 5.905 -12.026 11.148 1.00 86.69 89 TRP A O 1
ATOM 650 N N . ASP A 1 90 ? 7.872 -13.076 10.933 1.00 90.25 90 ASP A N 1
ATOM 651 C CA . ASP A 1 90 ? 8.495 -12.706 12.206 1.00 90.25 90 ASP A CA 1
ATOM 652 C C . ASP A 1 90 ? 9.311 -11.403 12.128 1.00 90.25 90 ASP A C 1
ATOM 654 O O . ASP A 1 90 ? 10.118 -11.097 13.007 1.00 90.25 90 ASP A O 1
ATOM 658 N N . GLN A 1 91 ? 9.088 -10.604 11.085 1.00 91.69 91 GLN A N 1
ATOM 659 C CA . GLN A 1 91 ? 9.809 -9.360 10.852 1.00 91.69 91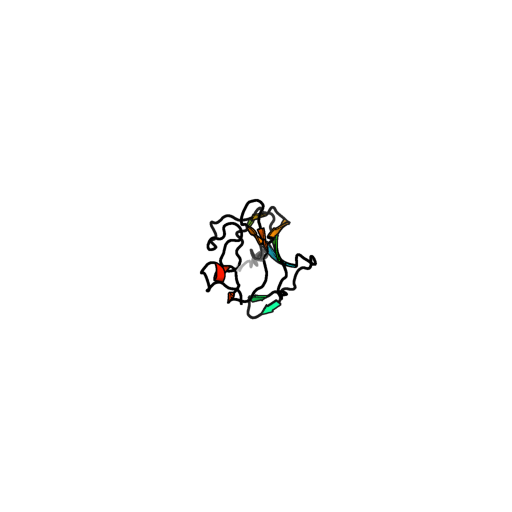 GLN A CA 1
ATOM 660 C C . GLN A 1 91 ? 9.074 -8.117 11.364 1.00 91.69 91 GLN A C 1
ATOM 662 O O . GLN A 1 91 ? 7.889 -8.114 11.697 1.00 91.69 91 GLN A O 1
ATOM 667 N N . SER A 1 92 ? 9.807 -7.002 11.376 1.00 90.81 92 SER A N 1
ATOM 668 C CA . SER A 1 92 ? 9.243 -5.685 11.662 1.00 90.81 92 SER A CA 1
ATOM 669 C C . SER A 1 92 ? 8.176 -5.287 10.637 1.00 90.81 92 SER A C 1
ATOM 671 O O . SER A 1 92 ? 8.284 -5.573 9.442 1.00 90.81 92 SER A O 1
ATOM 673 N N . GLY A 1 93 ? 7.165 -4.563 11.114 1.00 93.19 93 GLY A N 1
ATOM 674 C CA . GLY A 1 93 ? 6.023 -4.124 10.319 1.00 93.19 93 GLY A CA 1
ATOM 675 C C . GLY A 1 93 ? 5.400 -2.837 10.850 1.00 93.19 93 GLY A C 1
ATOM 676 O O . GLY A 1 93 ? 5.851 -2.250 11.836 1.00 93.19 93 GLY A O 1
ATOM 677 N N . TYR A 1 94 ? 4.333 -2.397 10.193 1.00 94.00 94 TYR A N 1
ATOM 678 C CA . TYR A 1 94 ? 3.549 -1.251 10.638 1.00 94.00 94 TYR A CA 1
ATOM 679 C C . TYR A 1 94 ? 2.498 -1.691 11.636 1.00 94.00 94 TYR A C 1
ATOM 681 O O . TYR A 1 94 ? 1.762 -2.641 11.384 1.00 94.00 94 TYR A O 1
ATOM 689 N N . VAL A 1 95 ? 2.375 -0.968 12.744 1.00 95.81 95 VAL A N 1
ATOM 690 C CA . VAL A 1 95 ? 1.313 -1.261 13.697 1.00 95.81 95 VAL A CA 1
ATOM 691 C C . VAL A 1 95 ? 0.091 -0.394 13.420 1.00 95.81 95 VAL A C 1
ATOM 693 O O . VAL A 1 95 ? 0.142 0.831 13.527 1.00 95.81 95 VAL A O 1
ATOM 696 N N . LEU A 1 96 ? -1.018 -1.040 13.074 1.00 96.94 96 LEU A N 1
ATOM 697 C CA . LEU A 1 96 ? -2.279 -0.405 12.723 1.00 96.94 96 LEU A CA 1
ATOM 698 C C . LEU A 1 96 ? -3.245 -0.502 13.907 1.00 96.94 96 LEU A C 1
ATOM 700 O O . LEU A 1 96 ? -3.633 -1.596 14.313 1.00 96.94 96 LEU A O 1
ATOM 704 N N . ALA A 1 97 ? -3.646 0.643 14.458 1.00 97.94 97 ALA A N 1
ATOM 705 C CA . ALA A 1 97 ? -4.743 0.699 15.423 1.00 97.94 97 ALA A CA 1
ATOM 706 C C . ALA A 1 97 ? -6.077 0.274 14.763 1.00 97.94 97 ALA A C 1
ATOM 708 O O . ALA A 1 97 ? -6.152 0.224 13.527 1.00 97.94 97 ALA A O 1
ATOM 709 N N . PRO A 1 98 ? -7.128 -0.031 15.542 1.00 96.44 98 PRO A N 1
ATOM 710 C CA . PRO A 1 98 ? -8.455 -0.310 14.995 1.00 96.44 98 PRO A CA 1
ATOM 711 C C . PRO A 1 98 ? -8.920 0.807 14.052 1.00 96.44 98 PRO A C 1
ATOM 713 O O . PRO A 1 98 ? -8.701 1.986 14.332 1.00 96.44 98 PRO A O 1
ATOM 716 N N . ALA A 1 99 ? -9.512 0.438 12.912 1.00 94.31 99 ALA A N 1
ATOM 717 C CA . ALA A 1 99 ? -9.939 1.353 11.841 1.00 94.31 99 ALA A CA 1
ATOM 718 C C . ALA A 1 99 ? -8.837 2.241 11.209 1.00 94.31 99 ALA A C 1
ATOM 720 O O . ALA A 1 99 ? -9.139 3.063 10.337 1.00 94.31 99 ALA A O 1
ATOM 721 N N . HIS A 1 100 ? -7.565 2.090 11.599 1.00 97.31 100 HIS A N 1
ATOM 722 C CA . HIS A 1 100 ? -6.474 2.939 11.122 1.00 97.31 100 HIS A CA 1
ATOM 723 C C . HIS A 1 100 ? -6.190 2.708 9.634 1.00 97.31 100 HIS A C 1
ATOM 725 O O . HIS A 1 100 ? -6.095 1.566 9.176 1.00 97.31 100 HIS A O 1
ATOM 731 N N . ARG A 1 101 ? -6.002 3.810 8.898 1.00 96.38 101 ARG A N 1
ATOM 732 C CA . ARG A 1 101 ? -5.542 3.835 7.507 1.00 96.38 101 ARG A CA 1
ATOM 733 C C . ARG A 1 101 ? -4.130 4.411 7.442 1.00 96.38 101 ARG A C 1
ATOM 735 O O . ARG A 1 101 ? -3.921 5.550 7.846 1.00 96.38 101 ARG A O 1
ATOM 742 N N . TYR A 1 102 ? -3.190 3.658 6.881 1.00 96.06 102 TYR A N 1
ATOM 743 C CA . TYR A 1 102 ? -1.787 4.048 6.753 1.00 96.06 102 TYR A CA 1
ATOM 744 C C . TYR A 1 102 ? -1.311 3.956 5.299 1.00 96.06 102 TYR A C 1
ATOM 746 O O . TYR A 1 102 ? -1.746 3.073 4.564 1.00 96.06 102 TYR A O 1
ATOM 754 N N . GLN A 1 103 ? -0.424 4.864 4.881 1.00 95.69 103 GLN A N 1
ATOM 755 C CA . GLN A 1 103 ? 0.180 4.855 3.544 1.00 95.69 103 GLN A CA 1
ATOM 756 C C . GLN A 1 103 ? 1.661 4.486 3.630 1.00 95.69 103 GLN A C 1
ATOM 758 O O . GLN A 1 103 ? 2.466 5.234 4.185 1.00 95.69 103 GLN A O 1
ATOM 763 N N . VAL A 1 104 ? 2.024 3.359 3.028 1.00 94.50 104 VAL A N 1
ATOM 764 C CA . VAL A 1 104 ? 3.410 2.957 2.791 1.00 94.50 104 VAL A CA 1
ATOM 765 C C . VAL A 1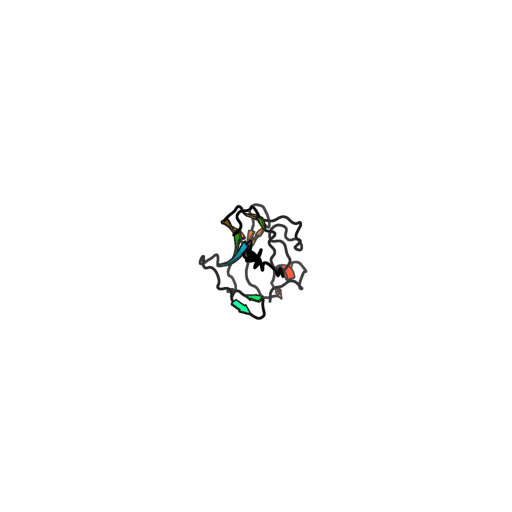 104 ? 3.848 3.594 1.474 1.00 94.50 104 VAL A C 1
ATOM 767 O O . VAL A 1 104 ? 3.431 3.175 0.397 1.00 94.50 104 VAL A O 1
ATOM 770 N N . THR A 1 105 ? 4.643 4.659 1.550 1.00 92.69 105 THR A N 1
ATOM 771 C CA . THR A 1 105 ? 4.967 5.519 0.395 1.00 92.69 105 THR A CA 1
ATOM 772 C C . THR A 1 105 ? 6.194 5.073 -0.404 1.00 92.69 105 THR A C 1
ATOM 774 O O . THR A 1 105 ? 6.523 5.711 -1.410 1.00 92.69 105 THR A O 1
ATOM 777 N N . GLY A 1 106 ? 6.867 4.009 0.039 1.00 88.62 106 GLY A N 1
ATOM 778 C CA . GLY A 1 106 ? 8.054 3.444 -0.589 1.00 88.62 106 GLY A CA 1
ATOM 779 C C . GLY A 1 106 ? 8.884 2.585 0.370 1.00 88.62 106 GLY A C 1
ATOM 780 O O . GLY A 1 106 ? 8.516 2.402 1.532 1.00 88.62 106 GLY A O 1
ATOM 781 N N . TRP A 1 107 ? 10.028 2.111 -0.116 1.00 85.81 107 TRP A N 1
ATOM 782 C CA . TRP A 1 107 ? 11.042 1.397 0.660 1.00 85.81 107 TRP A CA 1
ATOM 783 C C . TRP A 1 107 ? 11.701 2.334 1.664 1.00 85.81 107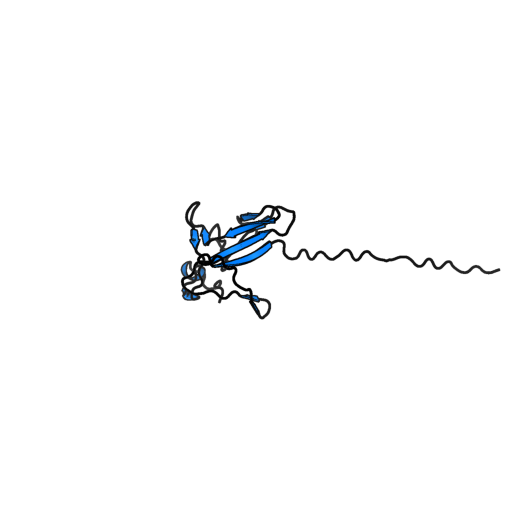 TRP A C 1
ATOM 785 O O . TRP A 1 107 ? 12.236 3.377 1.270 1.00 85.81 107 TRP A O 1
ATOM 795 N N . ARG A 1 108 ? 11.717 1.984 2.951 1.00 79.81 108 ARG A N 1
ATOM 796 C CA . ARG A 1 108 ? 12.509 2.753 3.914 1.00 79.81 108 ARG A CA 1
ATOM 797 C C . ARG A 1 108 ? 13.993 2.492 3.700 1.00 79.81 108 ARG A C 1
ATOM 799 O O . ARG A 1 108 ? 14.450 1.361 3.767 1.00 79.81 108 ARG A O 1
ATOM 806 N N . LYS A 1 109 ? 14.748 3.572 3.516 1.00 69.75 109 LYS A N 1
ATOM 807 C CA . LYS A 1 109 ? 16.215 3.562 3.560 1.00 69.75 109 LYS A CA 1
ATOM 808 C C . LYS A 1 109 ? 16.741 4.049 4.908 1.00 69.75 109 LYS A C 1
ATOM 810 O O . LYS A 1 109 ? 17.811 3.646 5.347 1.00 69.75 109 LYS A O 1
ATOM 815 N N . SER A 1 110 ? 15.984 4.918 5.579 1.00 69.69 110 SER A N 1
ATOM 816 C CA . SER A 1 110 ? 16.294 5.415 6.921 1.00 69.69 110 SER A CA 1
ATOM 817 C C . SER A 1 110 ? 15.022 5.890 7.641 1.00 69.69 110 SER A C 1
ATOM 819 O O . SER A 1 110 ? 13.899 5.640 7.194 1.00 69.69 110 SER A O 1
ATOM 821 N N . ARG A 1 111 ? 15.165 6.588 8.780 1.00 62.19 111 ARG A N 1
ATOM 822 C CA . ARG A 1 111 ? 14.021 7.223 9.462 1.00 62.19 111 ARG A CA 1
ATOM 823 C C . ARG A 1 111 ? 13.380 8.348 8.641 1.00 62.19 111 ARG A C 1
ATOM 825 O O . ARG A 1 111 ? 12.199 8.612 8.853 1.00 62.19 111 ARG A O 1
ATOM 832 N N . SER A 1 112 ? 14.138 8.984 7.746 1.00 65.56 112 SER A N 1
ATOM 833 C CA . SER A 1 112 ? 13.715 10.147 6.955 1.00 65.56 112 SER A CA 1
ATOM 834 C C . SER A 1 112 ? 13.734 9.912 5.443 1.00 65.56 112 SER A C 1
ATOM 836 O O . SER A 1 112 ? 13.096 10.669 4.718 1.00 65.56 112 SER A O 1
ATOM 838 N N . GLU A 1 113 ? 14.423 8.878 4.955 1.00 70.31 113 GLU A N 1
ATOM 839 C CA . GLU A 1 113 ? 14.542 8.599 3.523 1.00 70.31 113 GLU A CA 1
ATOM 840 C C . GLU A 1 113 ? 13.666 7.413 3.102 1.00 70.31 113 GLU A C 1
ATOM 842 O O . GLU A 1 113 ? 13.730 6.321 3.681 1.00 70.31 113 GLU A O 1
ATOM 847 N N . VAL A 1 114 ? 12.869 7.638 2.056 1.00 78.56 114 VAL A N 1
ATOM 848 C CA . VAL A 1 114 ? 11.963 6.656 1.457 1.00 78.56 114 VAL A CA 1
ATOM 849 C C . VAL A 1 114 ? 12.167 6.642 -0.057 1.00 78.56 114 VAL A C 1
ATOM 851 O O . VAL A 1 114 ? 12.051 7.682 -0.704 1.00 78.56 114 VAL A O 1
ATOM 854 N N . ALA A 1 115 ? 12.439 5.471 -0.632 1.00 82.06 115 ALA A N 1
ATOM 855 C CA . ALA A 1 115 ? 12.496 5.282 -2.079 1.00 82.06 115 ALA A CA 1
ATOM 856 C C . ALA A 1 115 ? 11.109 4.905 -2.603 1.00 82.06 115 ALA A C 1
ATOM 858 O O . ALA A 1 115 ? 10.588 3.847 -2.256 1.00 82.06 115 ALA A O 1
ATOM 859 N N . ALA A 1 116 ? 10.498 5.776 -3.404 1.00 86.12 116 ALA A N 1
ATOM 860 C CA . ALA A 1 116 ? 9.122 5.599 -3.858 1.00 86.12 116 ALA A CA 1
ATOM 861 C C . ALA A 1 116 ? 8.920 4.297 -4.651 1.00 86.12 116 ALA A C 1
ATOM 863 O O . ALA A 1 116 ? 9.788 3.889 -5.422 1.00 86.12 116 ALA A O 1
ATOM 864 N N . PHE A 1 117 ? 7.747 3.679 -4.494 1.00 88.31 117 PHE A N 1
ATOM 865 C CA . PHE A 1 117 ? 7.335 2.579 -5.362 1.00 88.31 117 PHE A CA 1
ATOM 866 C C . PHE A 1 117 ? 6.997 3.110 -6.753 1.00 88.31 117 PHE A C 1
ATOM 868 O O . PHE A 1 117 ? 6.283 4.106 -6.882 1.00 88.31 117 PHE A O 1
ATOM 875 N N . ALA A 1 118 ? 7.478 2.423 -7.781 1.00 85.50 118 ALA A N 1
ATOM 876 C CA . ALA A 1 118 ? 7.183 2.701 -9.177 1.00 85.50 118 ALA A CA 1
ATOM 877 C C . ALA A 1 118 ? 7.052 1.372 -9.924 1.00 85.50 118 ALA A C 1
ATOM 879 O O . ALA A 1 118 ? 7.728 0.405 -9.579 1.00 85.50 118 ALA A O 1
ATOM 880 N N . PHE A 1 119 ? 6.212 1.342 -10.955 1.00 80.06 119 PHE A N 1
ATOM 881 C CA . PHE A 1 119 ? 6.202 0.231 -11.901 1.00 80.06 119 PHE A CA 1
ATOM 882 C C . PHE A 1 119 ? 7.375 0.398 -12.867 1.00 80.06 119 PHE A C 1
ATOM 884 O O . PHE A 1 119 ? 7.576 1.483 -13.424 1.00 80.06 119 PHE A O 1
ATOM 891 N N . SER A 1 120 ? 8.142 -0.668 -13.064 1.00 69.38 120 SER A N 1
ATOM 892 C CA . SER A 1 120 ? 9.259 -0.724 -14.007 1.00 69.38 120 SER A CA 1
ATOM 893 C C . SER A 1 120 ? 9.192 -2.003 -14.834 1.00 69.38 120 SER A C 1
ATOM 895 O O . SER A 1 120 ? 8.420 -2.906 -14.529 1.00 69.38 120 SER A O 1
ATOM 897 N N . SER A 1 121 ? 10.033 -2.097 -15.866 1.00 64.44 121 SER A N 1
ATOM 898 C CA . SER A 1 121 ? 10.292 -3.386 -16.510 1.00 64.44 121 SER A CA 1
ATOM 899 C C . SER A 1 121 ? 10.892 -4.371 -15.490 1.00 64.44 121 SER A C 1
ATOM 901 O O . SER A 1 121 ? 11.533 -3.946 -14.521 1.00 64.44 121 SER A O 1
ATOM 903 N N . SER A 1 122 ? 10.717 -5.676 -15.705 1.00 59.44 122 SER A N 1
ATOM 904 C CA . SER A 1 122 ? 11.232 -6.729 -14.813 1.00 59.44 122 SER A CA 1
ATOM 905 C C . SER A 1 122 ? 12.755 -6.665 -14.616 1.00 59.44 122 SER A C 1
ATOM 907 O O . SER A 1 122 ? 13.254 -6.908 -13.516 1.00 59.44 122 SER A O 1
ATOM 909 N N . GLY A 1 123 ? 13.509 -6.258 -15.644 1.00 54.59 123 GLY A N 1
ATOM 910 C CA . GLY A 1 123 ? 14.961 -6.055 -15.556 1.00 54.59 123 GLY A CA 1
ATOM 911 C C . GLY A 1 123 ? 15.376 -4.871 -14.671 1.00 54.59 123 GLY A C 1
ATOM 912 O O . GLY A 1 123 ? 16.465 -4.876 -14.102 1.00 54.59 123 GLY A O 1
ATOM 913 N N . ASP A 1 124 ? 14.497 -3.881 -14.506 1.00 56.59 124 ASP A N 1
ATOM 914 C CA . ASP A 1 124 ? 14.742 -2.668 -13.719 1.00 56.59 124 ASP A CA 1
ATOM 915 C C . ASP A 1 124 ? 14.162 -2.709 -12.301 1.00 56.59 124 ASP A C 1
ATOM 917 O O . ASP A 1 124 ? 14.392 -1.779 -11.520 1.00 56.59 124 ASP A O 1
ATOM 921 N N . ALA A 1 125 ? 13.424 -3.768 -11.967 1.00 56.97 125 ALA A N 1
ATOM 922 C CA . ALA A 1 125 ? 12.790 -3.927 -10.669 1.00 56.97 125 ALA A CA 1
ATOM 923 C C . ALA A 1 125 ? 13.823 -3.924 -9.530 1.00 56.97 125 ALA A C 1
ATOM 925 O O . ALA A 1 125 ? 14.973 -4.349 -9.679 1.00 56.97 125 ALA A O 1
ATOM 926 N N . TYR A 1 126 ? 13.406 -3.447 -8.356 1.00 58.59 126 TYR A N 1
ATOM 927 C CA . TYR A 1 126 ? 14.293 -3.315 -7.198 1.00 58.59 126 TYR A CA 1
ATOM 928 C C . TYR A 1 126 ? 14.896 -4.665 -6.768 1.00 58.59 126 TYR A C 1
ATOM 930 O O . TYR A 1 126 ? 16.084 -4.737 -6.442 1.00 58.59 126 TYR A O 1
ATOM 938 N N . ALA A 1 127 ? 14.113 -5.746 -6.845 1.00 54.06 127 ALA A N 1
ATOM 939 C CA . ALA A 1 127 ? 14.585 -7.102 -6.575 1.00 54.06 127 ALA A CA 1
ATOM 940 C C . ALA A 1 127 ? 15.688 -7.532 -7.565 1.00 54.06 127 ALA A C 1
ATOM 942 O O . ALA A 1 127 ? 16.755 -7.979 -7.143 1.00 54.06 127 ALA A O 1
ATOM 943 N N . SER A 1 128 ? 15.519 -7.265 -8.865 1.00 56.38 128 SER A N 1
ATOM 944 C CA . SER A 1 128 ? 16.543 -7.516 -9.893 1.00 56.38 128 SER A CA 1
ATOM 945 C C . SER A 1 128 ? 17.830 -6.724 -9.642 1.00 56.38 128 SER A C 1
ATOM 947 O O . SER A 1 128 ? 18.925 -7.284 -9.685 1.00 56.38 128 SER A O 1
ATOM 949 N N . ARG A 1 129 ? 17.719 -5.436 -9.285 1.00 57.72 129 ARG A N 1
ATOM 950 C CA . ARG A 1 129 ? 18.875 -4.562 -8.995 1.00 57.72 129 ARG A CA 1
ATOM 951 C C . ARG A 1 129 ? 19.621 -4.922 -7.707 1.00 57.72 129 ARG A C 1
ATOM 953 O O . ARG A 1 129 ? 20.751 -4.477 -7.523 1.00 57.72 129 ARG A O 1
ATOM 960 N N . THR A 1 130 ? 19.015 -5.724 -6.834 1.00 56.75 130 THR A N 1
ATOM 961 C CA . THR A 1 130 ? 19.623 -6.220 -5.588 1.00 56.75 130 THR A CA 1
ATOM 962 C C . THR A 1 130 ? 20.014 -7.701 -5.663 1.00 56.75 130 THR A C 1
ATOM 964 O O . THR A 1 130 ? 20.346 -8.302 -4.644 1.00 56.75 130 THR A O 1
ATOM 967 N N . GLY A 1 131 ? 20.036 -8.283 -6.871 1.00 52.31 131 GLY A N 1
ATOM 968 C CA . GLY A 1 131 ? 20.516 -9.648 -7.108 1.00 52.31 131 GLY A CA 1
ATOM 969 C C . GLY A 1 131 ? 19.485 -10.746 -6.832 1.00 52.31 131 GLY A C 1
ATOM 970 O O . GLY A 1 131 ? 19.872 -11.868 -6.520 1.00 52.31 131 GLY A O 1
ATOM 971 N N . ARG A 1 132 ? 18.183 -10.439 -6.921 1.00 52.72 132 ARG A N 1
ATOM 972 C CA . ARG A 1 132 ? 17.065 -11.366 -6.663 1.00 52.72 132 ARG A CA 1
ATOM 973 C C . ARG A 1 132 ? 16.048 -11.348 -7.825 1.00 52.72 132 ARG A C 1
ATOM 975 O O . ARG A 1 132 ? 14.972 -10.774 -7.679 1.00 52.72 132 ARG A O 1
ATOM 982 N N . PRO A 1 133 ? 16.380 -11.931 -8.993 1.00 51.22 133 PRO A N 1
ATOM 983 C CA . PRO A 1 133 ? 15.565 -11.819 -10.209 1.00 51.22 133 PRO A CA 1
ATOM 984 C C . PRO A 1 133 ? 14.252 -12.630 -10.191 1.00 51.22 133 PRO A C 1
ATOM 986 O O . PRO A 1 133 ? 13.363 -12.335 -10.982 1.00 51.22 133 PRO A O 1
ATOM 989 N N . ASP A 1 134 ? 14.087 -13.598 -9.281 1.00 49.78 134 ASP A N 1
ATOM 990 C CA . ASP A 1 134 ? 12.925 -14.512 -9.262 1.00 49.78 134 ASP A CA 1
ATOM 991 C C . ASP A 1 134 ? 11.683 -13.953 -8.536 1.00 49.78 134 ASP A C 1
ATOM 993 O O . ASP A 1 134 ? 10.682 -14.651 -8.365 1.00 49.78 134 ASP A O 1
ATOM 997 N N . HIS A 1 135 ? 11.731 -12.700 -8.075 1.00 49.06 135 HIS A N 1
ATOM 998 C CA . HIS A 1 135 ? 10.663 -12.086 -7.278 1.00 49.06 135 HIS A CA 1
ATOM 999 C C . HIS A 1 135 ? 10.130 -10.795 -7.885 1.00 49.06 135 HIS A C 1
ATOM 1001 O O . HIS A 1 135 ? 9.725 -9.901 -7.162 1.00 49.06 135 HIS A O 1
ATOM 1007 N N . VAL A 1 136 ? 10.138 -10.673 -9.205 1.00 50.75 136 VAL A N 1
ATOM 1008 C CA . VAL A 1 136 ? 9.568 -9.508 -9.882 1.00 50.75 136 VAL A CA 1
ATOM 1009 C C . VAL A 1 136 ? 8.110 -9.780 -10.229 1.00 50.75 136 VAL A C 1
ATOM 1011 O O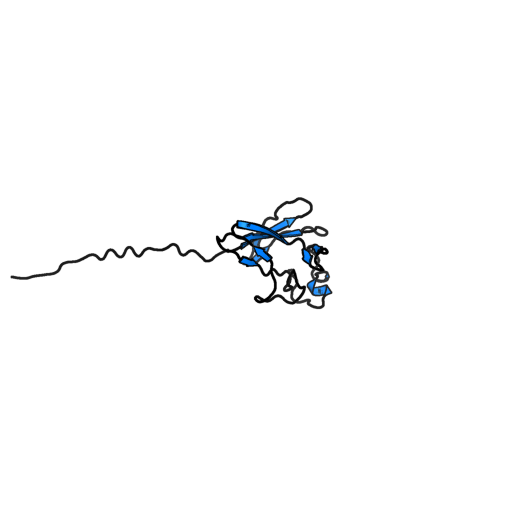 . VAL A 1 136 ? 7.816 -10.734 -10.950 1.00 50.75 136 VAL A O 1
ATOM 1014 N N . GLY A 1 137 ? 7.188 -8.967 -9.708 1.00 47.59 137 GLY A N 1
ATOM 1015 C CA . GLY A 1 137 ? 5.835 -8.914 -10.260 1.00 47.59 137 GLY A CA 1
ATOM 1016 C C . GLY A 1 137 ? 5.913 -8.592 -11.757 1.00 47.59 137 GLY A C 1
ATOM 1017 O O . GLY A 1 137 ? 6.592 -7.638 -12.142 1.00 47.59 137 GLY A O 1
ATOM 1018 N N . VAL A 1 138 ? 5.301 -9.433 -12.596 1.00 42.22 138 VAL A N 1
ATOM 1019 C CA . VAL A 1 138 ? 5.258 -9.257 -14.062 1.00 42.22 138 VAL A CA 1
ATOM 1020 C C . VAL A 1 138 ? 4.212 -8.240 -14.491 1.00 42.22 138 VAL A C 1
ATOM 1022 O O . VAL A 1 138 ? 3.234 -8.056 -13.740 1.00 42.22 138 VAL A O 1
#

Secondary structure (DSSP, 8-state):
------------------------SEEEEEEETTT-PBPPEEEETTEEEE-PPTT--EEEEEEE-SSS-EEE--EETTEETTT-SBP-TTS--EEEPTT-EEEE-EEESSSS-EEEB----GGGSHHHHTT-GGG---

pLDDT: mean 78.54, std 18.82, range [39.38, 97.94]

Sequence (138 aa):
MKLHQLAVCALAAAAALPSHAVGRLVDVDVLDRATGAVLPVLTHRGEHWVAGSPGRSYAIVLRNRSGERLLAVTAVDGVNVLSGETAGWDQSGYVLAPAHRYQVTGWRKSRSEVAAFAFSSSGDAYASRTGRPDHVGV